Protein AF-A0A3M1QPB9-F1 (afdb_monomer_lite)

pLDDT: mean 76.59, std 17.79, range [30.06, 96.0]

Structure (mmCIF, N/CA/C/O backbone):
data_AF-A0A3M1QPB9-F1
#
_entry.id   AF-A0A3M1QPB9-F1
#
loop_
_atom_site.group_PDB
_atom_site.id
_atom_site.type_symbol
_atom_site.label_atom_id
_atom_site.label_alt_id
_atom_site.label_comp_id
_atom_site.label_asym_id
_atom_site.label_entity_id
_atom_site.label_seq_id
_atom_site.pdbx_PDB_ins_code
_atom_site.Cartn_x
_atom_site.Cartn_y
_atom_site.Cartn_z
_atom_site.occupancy
_atom_site.B_iso_or_equiv
_atom_site.auth_seq_id
_atom_site.auth_comp_id
_atom_site.auth_asym_id
_atom_site.auth_atom_id
_atom_site.pdbx_PDB_model_num
ATOM 1 N N . MET A 1 1 ? -20.428 -38.798 27.169 1.00 41.84 1 MET A N 1
ATOM 2 C CA . MET A 1 1 ? -20.471 -37.352 27.484 1.00 41.84 1 MET A CA 1
ATOM 3 C C . MET A 1 1 ? -19.248 -37.003 28.323 1.00 41.84 1 MET A C 1
ATOM 5 O O . MET A 1 1 ? -19.242 -37.285 29.514 1.00 41.84 1 MET A O 1
ATOM 9 N N . ALA A 1 2 ? -18.179 -36.496 27.702 1.00 44.50 2 ALA A N 1
ATOM 10 C CA . ALA A 1 2 ? -16.950 -36.136 28.411 1.00 44.50 2 ALA A CA 1
ATOM 11 C C . ALA A 1 2 ? -17.114 -34.755 29.069 1.00 44.50 2 ALA A C 1
ATOM 13 O O . ALA A 1 2 ? -17.413 -33.774 28.392 1.00 44.50 2 ALA A O 1
ATOM 14 N N . ARG A 1 3 ? -16.962 -34.696 30.397 1.00 48.72 3 ARG A N 1
ATOM 15 C CA . ARG A 1 3 ? -16.974 -33.453 31.178 1.00 48.72 3 ARG A CA 1
ATOM 16 C C . ARG A 1 3 ? -15.651 -32.722 30.955 1.00 48.72 3 ARG A C 1
ATOM 18 O O . ARG A 1 3 ? -14.609 -33.206 31.385 1.00 48.72 3 ARG A O 1
ATOM 25 N N . VAL A 1 4 ? -15.699 -31.567 30.297 1.00 43.88 4 VAL A N 1
ATOM 26 C CA . VAL A 1 4 ? -14.558 -30.649 30.209 1.00 43.88 4 VAL A CA 1
ATOM 27 C C . VAL A 1 4 ? -14.345 -30.042 31.596 1.00 43.88 4 VAL A C 1
ATOM 29 O O . VAL A 1 4 ? -15.214 -29.356 32.128 1.00 43.88 4 VAL A O 1
ATOM 32 N N . THR A 1 5 ? -13.212 -30.354 32.215 1.00 48.34 5 THR A N 1
ATOM 33 C CA . THR A 1 5 ? -12.814 -29.831 33.525 1.00 48.34 5 THR A CA 1
ATOM 34 C C . THR A 1 5 ? -12.493 -28.330 33.449 1.00 48.34 5 THR A C 1
ATOM 36 O O . THR A 1 5 ? -11.810 -27.910 32.510 1.00 48.34 5 THR A O 1
ATOM 39 N N . PRO A 1 6 ? -12.899 -27.519 34.446 1.00 51.56 6 PRO A N 1
ATOM 40 C CA . PRO A 1 6 ? -12.744 -26.055 34.443 1.00 51.56 6 PRO A CA 1
ATOM 41 C C . PRO A 1 6 ? -11.285 -25.560 34.364 1.00 51.56 6 PRO A C 1
ATOM 43 O O . PRO A 1 6 ? -11.039 -24.413 34.003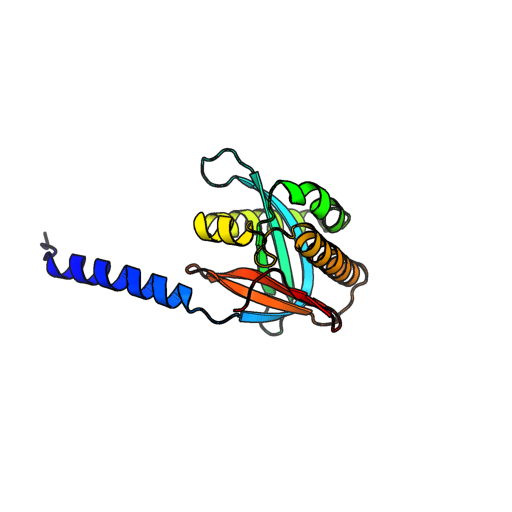 1.00 51.56 6 PRO A O 1
ATOM 46 N N . SER A 1 7 ? -10.303 -26.427 34.622 1.00 49.19 7 SER A N 1
ATOM 47 C CA . SER A 1 7 ? -8.870 -26.111 34.557 1.00 49.19 7 SER A CA 1
ATOM 48 C C . SER A 1 7 ? -8.337 -25.868 33.135 1.00 49.19 7 SER A C 1
ATOM 50 O O . SER A 1 7 ? -7.378 -25.119 32.972 1.00 49.19 7 SER A O 1
ATOM 52 N N . LEU A 1 8 ? -8.956 -26.447 32.096 1.00 43.75 8 LEU A N 1
ATOM 53 C CA . LEU A 1 8 ? -8.523 -26.270 30.697 1.00 43.75 8 LEU A CA 1
ATOM 54 C C . LEU A 1 8 ? -8.986 -24.929 30.098 1.00 43.75 8 LEU A C 1
ATOM 56 O O . LEU A 1 8 ? -8.282 -24.340 29.281 1.00 43.75 8 LEU A O 1
ATOM 60 N N . LEU A 1 9 ? -10.134 -24.416 30.552 1.00 44.88 9 LEU A N 1
ATOM 61 C CA . LEU A 1 9 ? -10.660 -23.102 30.162 1.00 44.88 9 LEU A CA 1
ATOM 62 C C . LEU A 1 9 ? -9.830 -21.949 30.747 1.00 44.88 9 LEU A C 1
ATOM 64 O O . LEU A 1 9 ? -9.601 -20.956 30.060 1.00 44.88 9 LEU A O 1
ATOM 68 N N . LEU A 1 10 ? -9.317 -22.100 31.975 1.00 41.66 10 LEU A N 1
ATOM 69 C CA . LEU A 1 10 ? -8.438 -21.097 32.586 1.00 41.66 10 LEU A CA 1
ATOM 70 C C . LEU A 1 10 ? -7.085 -20.984 31.864 1.00 41.66 10 LEU A C 1
ATOM 72 O O . LEU A 1 10 ? -6.571 -19.879 31.706 1.00 41.66 10 LEU A O 1
ATOM 76 N N . LEU A 1 11 ? -6.521 -22.101 31.390 1.00 42.59 11 LEU A N 1
ATOM 77 C CA . LEU A 1 11 ? -5.224 -22.103 30.705 1.00 42.59 11 LEU A CA 1
ATOM 78 C C . LEU A 1 11 ? -5.300 -21.417 29.328 1.00 42.59 11 LEU A C 1
ATOM 80 O O . LEU A 1 11 ? -4.416 -20.640 28.975 1.00 42.59 11 LEU A O 1
ATOM 84 N N . ALA A 1 12 ? -6.386 -21.639 28.578 1.00 47.75 12 ALA A N 1
ATOM 85 C CA . ALA A 1 12 ? -6.629 -20.963 27.301 1.00 47.75 12 ALA A CA 1
ATOM 86 C C . ALA A 1 12 ? -6.858 -19.447 27.475 1.00 47.75 12 ALA A C 1
ATOM 88 O O . ALA A 1 12 ? -6.347 -18.650 26.686 1.00 47.75 12 ALA A O 1
ATOM 89 N N . ALA A 1 13 ? -7.562 -19.041 28.539 1.00 46.38 13 ALA A N 1
ATOM 90 C CA . ALA A 1 13 ? -7.797 -17.632 28.864 1.00 46.38 13 ALA A CA 1
ATOM 91 C C . ALA A 1 13 ? -6.523 -16.892 29.316 1.00 46.38 13 ALA A C 1
ATOM 93 O O . ALA A 1 13 ? -6.407 -15.689 29.097 1.00 46.38 13 ALA A O 1
ATOM 94 N N . LEU A 1 14 ? -5.554 -17.601 29.904 1.00 41.25 14 LEU A N 1
ATOM 95 C CA . LEU A 1 14 ? -4.246 -17.054 30.285 1.00 41.25 14 LEU A CA 1
ATOM 96 C C . LEU A 1 14 ? -3.246 -17.005 29.117 1.00 41.25 14 LEU A C 1
ATOM 98 O O . LEU A 1 14 ? -2.378 -16.137 29.102 1.00 41.25 14 LEU A O 1
ATOM 102 N N . LEU A 1 15 ? -3.378 -17.881 28.115 1.00 42.00 15 LEU A N 1
ATOM 103 C CA . LEU A 1 15 ? -2.501 -17.913 26.934 1.00 42.00 15 LEU A CA 1
ATOM 104 C C . LEU A 1 15 ? -2.917 -16.931 25.825 1.00 42.00 15 LEU A C 1
ATOM 106 O O . LEU A 1 15 ? -2.057 -16.425 25.105 1.00 42.00 15 LEU A O 1
ATOM 110 N N . ALA A 1 16 ? -4.207 -16.607 25.706 1.00 44.84 16 ALA A N 1
ATOM 111 C CA . ALA A 1 16 ? -4.707 -15.607 24.759 1.00 44.84 16 ALA A CA 1
ATOM 112 C C . ALA A 1 16 ? -4.057 -14.207 24.910 1.00 44.84 16 ALA A C 1
ATOM 114 O O . ALA A 1 16 ? -3.618 -13.651 23.899 1.00 44.84 16 ALA A O 1
ATOM 115 N N . PRO A 1 17 ? -3.916 -13.632 26.123 1.00 37.09 17 PRO A N 1
ATOM 116 C CA . PRO A 1 17 ? -3.257 -12.338 26.290 1.00 37.09 17 PRO A CA 1
ATOM 117 C C . PRO A 1 17 ? -1.741 -12.399 26.056 1.00 37.09 17 PRO A C 1
ATOM 119 O O . PRO A 1 17 ? -1.162 -11.391 25.670 1.00 37.09 17 PRO A O 1
ATOM 122 N N . LEU A 1 18 ? -1.091 -13.556 26.232 1.00 35.53 18 LEU A N 1
ATOM 123 C CA . LEU A 1 18 ? 0.336 -13.741 25.929 1.00 35.53 18 LEU A CA 1
ATOM 124 C C . LEU A 1 18 ? 0.603 -13.798 24.416 1.00 35.53 18 LEU A C 1
ATOM 126 O O . LEU A 1 18 ? 1.559 -13.185 23.951 1.00 35.53 18 LEU A O 1
ATOM 130 N N . ALA A 1 19 ? -0.274 -14.439 23.637 1.00 39.69 19 ALA A N 1
ATOM 131 C CA . ALA A 1 19 ? -0.205 -14.422 22.173 1.00 39.69 19 ALA A CA 1
ATOM 132 C C . ALA A 1 19 ? -0.510 -13.028 21.588 1.00 39.69 19 ALA A C 1
ATOM 134 O O . ALA A 1 19 ? 0.145 -12.598 20.641 1.00 39.69 19 ALA A O 1
ATOM 135 N N . ALA A 1 20 ? -1.450 -12.289 22.189 1.00 37.91 20 ALA A N 1
ATOM 136 C CA . ALA A 1 20 ? -1.736 -10.904 21.807 1.00 37.91 20 ALA A CA 1
ATOM 137 C C . ALA A 1 20 ? -0.559 -9.959 22.110 1.00 37.91 20 ALA A C 1
ATOM 139 O O . ALA A 1 20 ? -0.281 -9.048 21.337 1.00 37.91 20 ALA A O 1
ATOM 140 N N . ARG A 1 21 ? 0.173 -10.203 23.206 1.00 30.06 21 ARG A N 1
ATOM 141 C CA . ARG A 1 21 ? 1.362 -9.425 23.585 1.00 30.06 21 ARG A CA 1
ATOM 142 C C . ARG A 1 21 ? 2.592 -9.791 22.747 1.00 30.06 21 ARG A C 1
ATOM 144 O O . ARG A 1 21 ? 3.349 -8.905 22.387 1.00 30.06 21 ARG A O 1
ATOM 151 N N . ALA A 1 22 ? 2.729 -11.051 22.331 1.00 34.97 22 ALA A N 1
ATOM 152 C CA . ALA A 1 22 ? 3.748 -11.473 21.366 1.00 34.97 22 ALA A CA 1
ATOM 153 C C . ALA A 1 22 ? 3.514 -10.903 19.950 1.00 34.97 22 ALA A C 1
ATOM 155 O O . ALA A 1 22 ? 4.472 -10.660 19.225 1.00 34.97 22 ALA A O 1
ATOM 156 N N . ALA A 1 23 ? 2.259 -10.634 19.566 1.00 41.09 23 ALA A N 1
ATOM 157 C CA . ALA A 1 23 ? 1.947 -9.859 18.361 1.00 41.09 23 ALA A CA 1
ATOM 158 C C . ALA A 1 23 ? 2.249 -8.354 18.529 1.00 41.09 23 ALA A C 1
ATOM 160 O O . ALA A 1 23 ? 2.540 -7.676 17.549 1.00 41.09 23 ALA A O 1
ATOM 161 N N . PHE A 1 24 ? 2.222 -7.842 19.766 1.00 35.34 24 PHE A N 1
ATOM 162 C CA . PHE A 1 24 ? 2.582 -6.458 20.095 1.00 35.34 24 PHE A CA 1
ATOM 163 C C . PHE A 1 24 ? 4.099 -6.200 19.985 1.00 35.34 24 PHE A C 1
ATOM 165 O O . PHE A 1 24 ? 4.500 -5.097 19.630 1.00 35.34 24 PHE A O 1
ATOM 172 N N . ASP A 1 25 ? 4.927 -7.229 20.206 1.00 39.50 25 ASP A N 1
ATOM 173 C CA . ASP A 1 25 ? 6.393 -7.204 20.042 1.00 39.50 25 ASP A CA 1
ATOM 174 C C . ASP A 1 25 ? 6.866 -7.618 18.629 1.00 39.50 25 ASP A C 1
ATOM 176 O O . ASP A 1 25 ? 8.057 -7.865 18.412 1.00 39.50 25 ASP A O 1
ATOM 180 N N . ALA A 1 26 ? 5.960 -7.727 17.649 1.00 50.06 26 ALA A N 1
ATOM 181 C CA . ALA A 1 26 ? 6.324 -8.119 16.290 1.00 50.06 26 ALA A CA 1
ATOM 182 C C . ALA A 1 26 ? 7.280 -7.084 15.675 1.00 50.06 26 ALA A C 1
ATOM 184 O O . ALA A 1 26 ? 6.882 -5.963 15.349 1.00 50.06 26 ALA A O 1
ATOM 185 N N . GLN A 1 27 ? 8.549 -7.476 15.521 1.00 57.09 27 GLN A N 1
ATOM 186 C CA . GLN A 1 27 ? 9.571 -6.655 14.882 1.00 57.09 27 GLN A CA 1
ATOM 187 C C . GLN A 1 27 ? 9.085 -6.172 13.507 1.00 57.09 27 GLN A C 1
ATOM 189 O O . GLN A 1 27 ? 8.407 -6.931 12.803 1.00 57.09 27 GLN A O 1
ATOM 194 N N . PRO A 1 28 ? 9.418 -4.931 13.112 1.00 70.06 28 PRO A N 1
ATOM 195 C CA . PRO A 1 28 ? 9.121 -4.450 11.774 1.00 70.06 28 PRO A CA 1
ATOM 196 C C . PRO A 1 28 ? 9.655 -5.445 10.736 1.00 70.06 28 PRO A C 1
ATOM 198 O O . PRO A 1 28 ? 10.809 -5.871 10.788 1.00 70.06 28 PRO A O 1
ATOM 201 N N . VAL A 1 29 ? 8.781 -5.846 9.820 1.00 85.00 29 VAL A N 1
ATOM 202 C CA . VAL A 1 29 ? 9.087 -6.738 8.708 1.00 85.00 29 VAL A CA 1
ATOM 203 C C . VAL A 1 29 ? 9.371 -5.871 7.495 1.00 85.00 29 VAL A C 1
ATOM 205 O O . VAL A 1 29 ? 8.519 -5.092 7.070 1.00 85.00 29 VAL A O 1
ATOM 208 N N . ASN A 1 30 ? 10.559 -6.028 6.925 1.00 90.44 30 ASN A N 1
ATOM 209 C CA . ASN A 1 30 ? 10.937 -5.340 5.701 1.00 90.44 30 ASN A CA 1
ATOM 210 C C . ASN A 1 30 ? 10.726 -6.294 4.530 1.00 90.44 30 ASN A C 1
ATOM 212 O O . ASN A 1 30 ? 11.375 -7.336 4.457 1.00 90.44 30 ASN A O 1
ATOM 216 N N . LEU A 1 31 ? 9.808 -5.941 3.637 1.00 92.25 31 LEU A N 1
ATOM 217 C CA . LEU A 1 31 ? 9.537 -6.700 2.421 1.00 92.25 31 LEU A CA 1
ATOM 218 C C . LEU A 1 31 ? 10.238 -5.997 1.261 1.00 92.25 31 LEU A C 1
ATOM 220 O O . LEU A 1 31 ? 9.914 -4.848 0.966 1.00 92.25 31 LEU A O 1
ATOM 224 N N . THR A 1 32 ? 11.192 -6.661 0.615 1.00 94.00 32 THR A N 1
ATOM 225 C CA . THR A 1 32 ? 11.951 -6.081 -0.500 1.00 94.00 32 THR A CA 1
ATOM 226 C C . THR A 1 32 ? 11.614 -6.800 -1.797 1.00 94.00 32 THR A C 1
ATOM 228 O O . THR A 1 32 ? 11.664 -8.026 -1.851 1.00 94.00 32 THR A O 1
ATOM 231 N N . GLY A 1 33 ? 11.281 -6.046 -2.843 1.00 94.62 33 GLY A N 1
ATOM 232 C CA . GLY A 1 33 ? 10.867 -6.619 -4.122 1.00 94.62 33 GLY A CA 1
ATOM 233 C C . GLY A 1 33 ? 10.550 -5.572 -5.183 1.00 94.62 33 GLY A C 1
ATOM 234 O O . GLY A 1 33 ? 10.625 -4.372 -4.927 1.00 94.62 33 GLY A O 1
ATOM 235 N N . VAL A 1 34 ? 10.203 -6.016 -6.387 1.00 95.12 34 VAL A N 1
ATOM 236 C CA . VAL A 1 34 ? 9.840 -5.139 -7.509 1.00 95.12 34 VAL A CA 1
ATOM 237 C C . VAL A 1 34 ? 8.357 -4.770 -7.400 1.00 95.12 34 VAL A C 1
ATOM 239 O O . VAL A 1 34 ? 7.530 -5.670 -7.288 1.00 95.12 34 VAL A O 1
ATOM 242 N N . PRO A 1 35 ? 7.975 -3.480 -7.417 1.00 93.19 35 PRO A N 1
ATOM 243 C CA . PRO A 1 35 ? 6.572 -3.095 -7.314 1.00 93.19 35 PRO A CA 1
ATOM 244 C C . PRO A 1 35 ? 5.791 -3.518 -8.561 1.00 93.19 35 PRO A C 1
ATOM 246 O O . PRO A 1 35 ? 6.160 -3.162 -9.677 1.00 93.19 35 PRO A O 1
ATOM 249 N N . GLU A 1 36 ? 4.681 -4.225 -8.357 1.00 92.38 36 GLU A N 1
ATOM 250 C CA . GLU A 1 36 ? 3.805 -4.700 -9.438 1.00 92.38 36 GLU A CA 1
ATOM 251 C C . GLU A 1 36 ? 2.482 -3.935 -9.485 1.00 92.38 36 GLU A C 1
ATOM 253 O O . GLU A 1 36 ? 1.939 -3.660 -10.554 1.00 92.38 36 GLU A O 1
ATOM 258 N N . LEU A 1 37 ? 1.941 -3.601 -8.312 1.00 91.62 37 LEU A N 1
ATOM 259 C CA . LEU A 1 37 ? 0.610 -3.023 -8.183 1.00 91.62 37 LEU A CA 1
ATOM 260 C C . LEU A 1 37 ? 0.570 -2.034 -7.023 1.00 91.62 37 LEU A C 1
ATOM 262 O O . LEU A 1 37 ? 0.992 -2.349 -5.912 1.00 91.62 37 LEU A O 1
ATOM 266 N N . VAL A 1 38 ? -0.011 -0.864 -7.278 1.00 91.69 38 VAL A N 1
ATOM 267 C CA . VAL A 1 38 ? -0.513 0.028 -6.235 1.00 91.69 38 VAL A CA 1
ATOM 268 C C . VAL A 1 38 ? -1.983 0.258 -6.528 1.00 91.69 38 VAL A C 1
ATOM 270 O O . VAL A 1 38 ? -2.339 0.907 -7.510 1.00 91.69 38 VAL A O 1
ATOM 273 N N . TYR A 1 39 ? -2.832 -0.283 -5.672 1.00 90.50 39 TYR A N 1
ATOM 274 C CA . TYR A 1 39 ? -4.277 -0.208 -5.801 1.00 90.50 39 TYR A CA 1
ATOM 275 C C . TYR A 1 39 ? -4.864 0.429 -4.549 1.00 90.50 39 TYR A C 1
ATOM 277 O O . TYR A 1 39 ? -4.291 0.326 -3.467 1.00 90.50 39 TYR A O 1
ATOM 285 N N . GLY A 1 40 ? -6.012 1.083 -4.672 1.00 88.19 40 GLY A N 1
ATOM 286 C CA . GLY A 1 40 ? -6.746 1.489 -3.489 1.00 88.19 40 GLY A CA 1
ATOM 287 C C . GLY A 1 40 ? -8.236 1.530 -3.725 1.00 88.19 40 GLY A C 1
ATOM 288 O O . GLY A 1 40 ? -8.696 1.890 -4.808 1.00 88.19 40 GLY A O 1
ATOM 289 N N . ASN A 1 41 ? -8.967 1.146 -2.688 1.00 83.88 41 ASN A N 1
ATOM 290 C CA . ASN A 1 41 ? -10.412 1.025 -2.718 1.00 83.88 41 ASN A CA 1
ATOM 291 C C . ASN A 1 41 ? -11.026 1.523 -1.411 1.00 83.88 41 ASN A C 1
ATOM 293 O O . ASN A 1 41 ? -10.364 1.587 -0.373 1.00 83.88 41 ASN A O 1
ATOM 297 N N . ARG A 1 42 ? -12.303 1.887 -1.470 1.00 82.69 42 ARG A N 1
ATOM 298 C CA . ARG A 1 42 ? -13.116 2.181 -0.293 1.00 82.69 42 ARG A CA 1
ATOM 299 C C . ARG A 1 42 ? -13.797 0.899 0.150 1.00 82.69 42 ARG A C 1
ATOM 301 O O . ARG A 1 42 ? -14.475 0.265 -0.646 1.00 82.69 42 ARG A O 1
ATOM 308 N N . ILE A 1 43 ? -13.604 0.527 1.408 1.00 77.00 43 ILE A N 1
ATOM 309 C CA . ILE A 1 43 ? -14.074 -0.746 1.949 1.00 77.00 43 ILE A CA 1
ATOM 310 C C . ILE A 1 43 ? -14.907 -0.479 3.190 1.00 77.00 43 ILE A C 1
ATOM 312 O O . ILE A 1 43 ? -14.538 0.338 4.034 1.00 77.00 43 ILE A O 1
ATOM 316 N N . ASP A 1 44 ? -16.026 -1.188 3.292 1.00 74.50 44 ASP A N 1
ATOM 317 C CA . ASP A 1 44 ? -16.888 -1.153 4.464 1.00 74.50 44 ASP A CA 1
ATOM 318 C C . ASP A 1 44 ? -16.241 -1.869 5.645 1.00 74.50 44 ASP A C 1
ATOM 320 O O . ASP A 1 44 ? -15.966 -3.074 5.602 1.00 74.50 44 ASP A O 1
ATOM 324 N N . LEU A 1 45 ? -16.049 -1.132 6.738 1.00 68.19 45 LEU A N 1
ATOM 325 C CA . LEU A 1 45 ? -15.743 -1.737 8.023 1.00 68.19 45 LEU A CA 1
ATOM 326 C C . LEU A 1 45 ? -17.035 -2.249 8.658 1.00 68.19 45 LEU A C 1
ATOM 328 O O . LEU A 1 45 ? -18.052 -1.557 8.712 1.00 68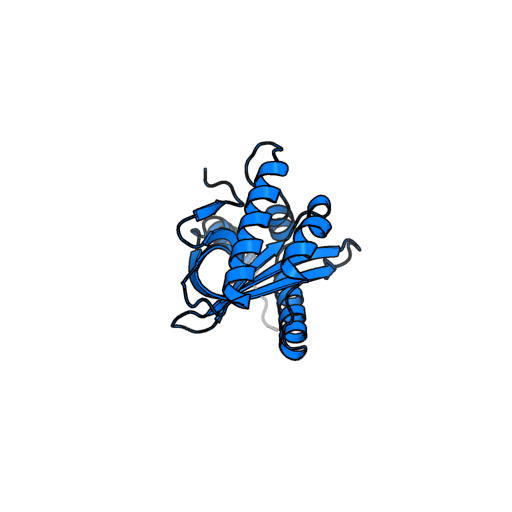.19 45 LEU A O 1
ATOM 332 N N . ARG A 1 46 ? -16.980 -3.505 9.114 1.00 62.72 46 ARG A N 1
ATOM 333 C CA . ARG A 1 46 ? -18.096 -4.296 9.653 1.00 62.72 46 ARG A CA 1
ATOM 334 C C . ARG A 1 46 ? -19.079 -3.458 10.486 1.00 62.72 46 ARG A C 1
ATOM 336 O O . ARG A 1 46 ? -18.855 -3.240 11.669 1.00 62.72 46 ARG A O 1
ATOM 343 N N . GLY A 1 47 ? -20.207 -3.087 9.881 1.00 54.66 47 GLY A N 1
ATOM 344 C CA . GLY A 1 47 ? -21.380 -2.561 10.583 1.00 54.66 47 GLY A CA 1
ATOM 345 C C . GLY A 1 47 ? -21.340 -1.088 11.002 1.00 54.66 47 GLY A C 1
ATOM 346 O O . GLY A 1 47 ? -22.325 -0.639 11.578 1.00 54.66 47 GLY A O 1
ATOM 347 N N . GLU A 1 48 ? -20.280 -0.328 10.705 1.00 54.91 48 GLU A N 1
ATOM 348 C CA . GLU A 1 48 ? -20.203 1.092 11.104 1.00 54.91 48 GLU A CA 1
ATOM 349 C C . GLU A 1 48 ? -20.675 2.072 10.016 1.00 54.91 48 GLU A C 1
ATOM 351 O O . GLU A 1 48 ? -20.833 3.259 10.284 1.00 54.91 48 GLU A O 1
ATOM 356 N N . GLY A 1 49 ? -20.946 1.605 8.790 1.00 57.91 49 GLY A N 1
ATOM 357 C CA . GLY A 1 49 ? -21.398 2.463 7.682 1.00 57.91 49 GLY A CA 1
ATOM 358 C C . GLY A 1 49 ? -20.366 3.507 7.225 1.00 57.91 49 GLY A C 1
ATOM 359 O O . GLY A 1 49 ? -20.632 4.274 6.301 1.00 57.91 49 GLY A O 1
ATOM 360 N N . GLU A 1 50 ? -19.186 3.541 7.850 1.00 62.50 50 GLU A N 1
ATOM 361 C CA . GLU A 1 50 ? -18.053 4.346 7.423 1.00 62.50 50 GLU A CA 1
ATOM 362 C C . GLU A 1 50 ? -17.152 3.529 6.491 1.00 62.50 50 GLU A C 1
ATOM 364 O O . GLU A 1 50 ? -16.652 2.458 6.836 1.00 62.50 50 GLU A O 1
ATOM 369 N N . HIS A 1 51 ? -16.950 4.057 5.282 1.00 70.25 51 HIS A N 1
ATOM 370 C CA . HIS A 1 51 ? -16.006 3.509 4.318 1.00 70.25 51 HIS A CA 1
ATOM 371 C C . HIS A 1 51 ? -14.577 3.941 4.675 1.00 70.25 51 HIS A C 1
ATOM 373 O O . HIS A 1 51 ? -14.276 5.142 4.657 1.00 70.25 51 HIS A O 1
ATOM 379 N N . THR A 1 52 ? -13.678 2.983 4.887 1.00 76.56 52 THR A N 1
ATOM 380 C CA . THR A 1 52 ? -12.239 3.243 5.028 1.00 76.56 52 THR A CA 1
ATOM 381 C C . THR A 1 52 ? -11.556 3.096 3.677 1.00 76.56 52 THR A C 1
ATOM 383 O O . THR A 1 52 ? -11.799 2.148 2.930 1.00 76.56 52 THR A O 1
ATOM 386 N N . CYS A 1 53 ? -10.701 4.059 3.330 1.00 85.69 53 CYS A N 1
ATOM 387 C CA . CYS A 1 53 ? -9.882 3.971 2.127 1.00 85.69 53 CYS A CA 1
ATOM 388 C C . CYS A 1 53 ? -8.650 3.123 2.427 1.00 85.69 53 CYS A C 1
ATOM 390 O O . CYS A 1 53 ? -7.924 3.412 3.375 1.00 85.69 53 CYS A O 1
ATOM 392 N N . VAL A 1 54 ? -8.411 2.098 1.622 1.00 88.88 54 VAL A N 1
ATOM 393 C CA . VAL A 1 54 ? -7.350 1.122 1.851 1.00 88.88 54 VAL A CA 1
ATOM 394 C C . VAL A 1 54 ? -6.488 1.051 0.616 1.00 88.88 54 VAL A C 1
ATOM 396 O O . VAL A 1 54 ? -7.000 0.887 -0.488 1.00 88.88 54 VAL A O 1
ATOM 399 N N . ILE A 1 55 ? -5.185 1.175 0.811 1.00 91.75 55 ILE A N 1
ATOM 400 C CA . ILE A 1 55 ? -4.179 1.014 -0.227 1.00 91.75 55 ILE A CA 1
ATOM 401 C C . ILE A 1 55 ? -3.563 -0.366 -0.077 1.00 91.75 55 ILE A C 1
ATOM 403 O O . ILE A 1 55 ? -3.151 -0.741 1.017 1.00 91.75 55 ILE A O 1
ATOM 407 N N . LEU A 1 56 ? -3.468 -1.079 -1.189 1.00 93.44 56 LEU A N 1
ATOM 408 C CA . LEU A 1 56 ? -2.680 -2.287 -1.363 1.00 93.44 56 LEU A CA 1
ATOM 409 C C . LEU A 1 56 ? -1.458 -1.949 -2.213 1.00 93.44 56 LEU A C 1
ATOM 411 O O . LEU A 1 56 ? -1.583 -1.396 -3.308 1.00 93.44 56 LEU A O 1
ATOM 415 N N . ILE A 1 57 ? -0.283 -2.321 -1.721 1.00 94.50 57 ILE A N 1
ATOM 416 C CA . ILE A 1 57 ? 0.960 -2.330 -2.486 1.00 94.50 57 ILE A CA 1
ATOM 417 C C . ILE A 1 57 ? 1.400 -3.784 -2.605 1.00 94.50 57 ILE A C 1
ATOM 419 O O . ILE A 1 57 ? 1.647 -4.426 -1.585 1.00 94.50 57 ILE A O 1
ATOM 423 N N . ALA A 1 58 ? 1.497 -4.292 -3.832 1.00 94.62 58 ALA A N 1
ATOM 424 C CA . ALA A 1 58 ? 2.018 -5.626 -4.101 1.00 94.62 58 ALA A CA 1
ATOM 425 C C . ALA A 1 58 ? 3.397 -5.545 -4.759 1.00 94.62 58 ALA A C 1
ATOM 427 O O . ALA A 1 58 ? 3.614 -4.738 -5.673 1.00 94.62 58 ALA A O 1
ATOM 428 N N . ILE A 1 59 ? 4.303 -6.399 -4.298 1.00 96.00 59 ILE A N 1
ATOM 429 C CA . ILE A 1 59 ? 5.664 -6.529 -4.806 1.00 96.00 59 ILE A CA 1
ATOM 430 C C . ILE A 1 59 ? 5.936 -7.980 -5.219 1.00 96.00 59 ILE A C 1
ATOM 432 O O . ILE A 1 59 ? 5.507 -8.921 -4.548 1.00 96.00 59 ILE A O 1
ATOM 436 N N . ALA A 1 60 ? 6.688 -8.154 -6.299 1.00 94.62 60 ALA A N 1
ATOM 437 C CA . ALA A 1 60 ? 7.313 -9.418 -6.650 1.00 94.62 60 ALA A CA 1
ATOM 438 C C . ALA A 1 60 ? 8.617 -9.583 -5.870 1.00 94.62 60 ALA A C 1
ATOM 440 O O . ALA A 1 60 ? 9.483 -8.707 -5.888 1.00 94.62 60 ALA A O 1
ATOM 441 N N . THR A 1 61 ? 8.764 -10.722 -5.212 1.00 93.06 61 THR A N 1
ATOM 442 C CA . THR A 1 61 ? 9.971 -11.146 -4.500 1.00 93.06 61 THR A CA 1
ATOM 443 C C . THR A 1 61 ? 10.480 -12.456 -5.099 1.00 93.06 61 THR A C 1
ATOM 445 O O . THR A 1 61 ? 9.760 -13.131 -5.839 1.00 93.06 61 THR A O 1
ATOM 448 N N . ASP A 1 62 ? 11.684 -12.876 -4.714 1.00 88.56 62 ASP A N 1
ATOM 449 C CA . ASP A 1 62 ? 12.253 -14.169 -5.127 1.00 88.56 62 ASP A CA 1
ATOM 450 C C . ASP A 1 62 ? 11.410 -15.377 -4.669 1.00 88.56 62 ASP A C 1
ATOM 452 O O . ASP A 1 62 ? 11.533 -16.478 -5.205 1.00 88.56 62 ASP A O 1
ATOM 456 N N . HIS A 1 63 ? 10.542 -15.182 -3.673 1.00 86.75 63 HIS A N 1
ATOM 457 C CA . HIS A 1 63 ? 9.693 -16.219 -3.084 1.00 86.75 63 HIS A CA 1
ATOM 458 C C . HIS A 1 63 ? 8.227 -16.125 -3.523 1.00 86.75 63 HIS A C 1
ATOM 460 O O . HIS A 1 63 ? 7.386 -16.878 -3.030 1.00 86.75 63 HIS A O 1
ATOM 466 N N . GLY A 1 64 ? 7.917 -15.226 -4.458 1.00 90.94 64 GLY A N 1
ATOM 467 C CA . GLY A 1 64 ? 6.565 -14.970 -4.940 1.00 90.94 64 GLY A CA 1
ATOM 468 C C . GLY A 1 64 ? 6.091 -13.562 -4.605 1.00 90.94 64 GLY A C 1
ATOM 469 O O . GLY A 1 64 ? 6.884 -12.633 -4.461 1.00 90.94 64 GLY A O 1
ATOM 470 N N . ARG A 1 65 ? 4.774 -13.391 -4.517 1.00 92.00 65 ARG A N 1
ATOM 471 C CA . ARG A 1 65 ? 4.141 -12.083 -4.350 1.00 92.00 65 ARG A CA 1
ATOM 472 C C . ARG A 1 65 ? 3.915 -11.767 -2.878 1.00 92.00 65 ARG A C 1
ATOM 474 O O . ARG A 1 65 ? 3.286 -12.550 -2.171 1.00 92.00 65 ARG A O 1
ATOM 481 N N . GLU A 1 66 ? 4.378 -10.601 -2.452 1.00 94.50 66 GLU A N 1
ATOM 482 C CA . GLU A 1 66 ? 4.156 -10.063 -1.111 1.00 94.50 66 GLU A CA 1
ATOM 483 C C . GLU A 1 66 ? 3.313 -8.792 -1.185 1.00 94.50 66 GLU A C 1
ATOM 485 O O . GLU A 1 66 ? 3.343 -8.047 -2.167 1.00 94.50 66 GLU A O 1
ATOM 490 N N . GLU A 1 67 ? 2.540 -8.542 -0.134 1.00 95.12 67 GLU A N 1
ATOM 491 C CA . GLU A 1 67 ? 1.552 -7.466 -0.102 1.00 95.12 67 GLU A CA 1
ATOM 492 C C . GLU A 1 67 ? 1.627 -6.703 1.209 1.00 95.12 67 GLU A C 1
ATOM 494 O O . GLU A 1 67 ? 1.772 -7.309 2.272 1.00 95.12 67 GLU A O 1
ATOM 499 N N . ALA A 1 68 ? 1.466 -5.385 1.133 1.00 94.38 68 ALA A N 1
ATOM 500 C CA . ALA A 1 68 ? 1.320 -4.509 2.282 1.00 94.38 68 ALA A CA 1
ATOM 501 C C . ALA A 1 68 ? 0.086 -3.618 2.132 1.00 94.38 68 ALA A C 1
ATOM 503 O O . ALA A 1 68 ? -0.243 -3.159 1.035 1.00 94.38 68 ALA A O 1
ATOM 504 N N . TYR A 1 69 ? -0.573 -3.355 3.256 1.00 92.81 69 TYR A N 1
ATOM 505 C CA . TYR A 1 69 ? -1.856 -2.667 3.314 1.00 92.81 69 TYR A CA 1
ATOM 506 C C . TYR A 1 69 ? -1.763 -1.404 4.165 1.00 92.81 69 TYR A C 1
ATOM 508 O O . TYR A 1 69 ? -1.146 -1.428 5.225 1.00 92.81 69 TYR A O 1
ATOM 516 N N . LEU A 1 70 ? -2.410 -0.317 3.749 1.00 90.62 70 LEU A N 1
ATOM 517 C CA . LEU A 1 70 ? -2.519 0.926 4.519 1.00 90.62 70 LEU A CA 1
ATOM 518 C C . LEU A 1 70 ? -3.967 1.406 4.545 1.00 90.62 70 LEU A C 1
ATOM 520 O O . LEU A 1 70 ? -4.541 1.643 3.488 1.00 90.62 70 LEU A O 1
ATOM 524 N N . ALA A 1 71 ? -4.531 1.614 5.732 1.00 88.44 71 ALA A N 1
ATOM 525 C CA . ALA A 1 71 ? -5.780 2.343 5.888 1.00 88.44 71 ALA A CA 1
ATOM 526 C C . ALA A 1 71 ? -5.459 3.838 5.943 1.00 88.44 71 ALA A C 1
ATOM 528 O O . ALA A 1 71 ? -4.537 4.262 6.636 1.00 88.44 71 ALA A O 1
ATOM 529 N N . VAL A 1 72 ? -6.181 4.633 5.167 1.00 85.12 72 VAL A N 1
ATOM 530 C CA . VAL A 1 72 ? -5.935 6.064 5.011 1.00 85.12 72 VAL A CA 1
ATOM 531 C C . VAL A 1 72 ? -7.046 6.826 5.721 1.00 85.12 72 VAL A C 1
ATOM 533 O O . VAL A 1 72 ? -8.220 6.563 5.440 1.00 85.12 72 VAL A O 1
ATOM 53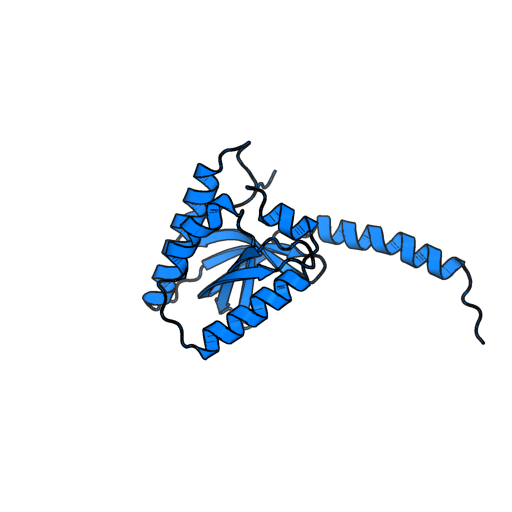6 N N . PRO A 1 73 ? -6.717 7.826 6.559 1.00 78.06 73 PRO A N 1
ATOM 537 C CA . PRO A 1 73 ? -7.736 8.638 7.203 1.00 78.06 73 PRO A CA 1
ATOM 538 C C . PRO A 1 73 ? -8.661 9.298 6.172 1.00 78.06 73 PRO A C 1
ATOM 540 O O . PRO A 1 73 ? -8.234 9.785 5.119 1.00 78.06 73 PRO A O 1
ATOM 543 N N . LYS A 1 74 ? -9.957 9.351 6.488 1.00 79.00 74 LYS A N 1
ATOM 544 C CA . LYS A 1 74 ? -11.029 9.830 5.595 1.00 79.00 74 LYS A CA 1
ATOM 545 C C . LYS A 1 74 ? -10.746 11.201 4.972 1.00 79.00 74 LYS A C 1
ATOM 547 O O . LYS A 1 74 ? -11.053 11.420 3.801 1.00 79.00 74 LYS A O 1
ATOM 552 N N . GLN A 1 75 ? -10.120 12.111 5.722 1.00 77.06 75 GLN A N 1
ATOM 553 C CA . GLN A 1 75 ? -9.778 13.460 5.250 1.00 77.06 75 GLN A CA 1
ATOM 554 C C . GLN A 1 75 ? -8.709 13.446 4.141 1.00 77.06 75 GLN A C 1
ATOM 556 O O . GLN A 1 75 ? -8.667 14.354 3.316 1.00 77.06 75 GLN A O 1
ATOM 561 N N . ALA A 1 76 ? -7.867 12.412 4.108 1.00 78.56 76 ALA A N 1
ATOM 562 C CA . ALA A 1 76 ? -6.776 12.230 3.155 1.00 78.56 76 ALA A CA 1
ATOM 563 C C . ALA A 1 76 ? -7.183 11.417 1.912 1.00 78.56 76 ALA A C 1
ATOM 565 O O . ALA A 1 76 ? -6.572 11.559 0.851 1.00 78.56 76 ALA A O 1
ATOM 566 N N . ALA A 1 77 ? -8.224 10.584 2.016 1.00 81.50 77 ALA A N 1
ATOM 567 C CA . ALA A 1 77 ? -8.592 9.597 0.999 1.00 81.50 77 ALA A CA 1
ATOM 568 C C . ALA A 1 77 ? -8.752 10.187 -0.415 1.00 81.50 77 ALA A C 1
ATOM 570 O O . ALA A 1 77 ? -8.200 9.653 -1.375 1.00 81.50 77 ALA A O 1
ATOM 571 N N . SER A 1 78 ? -9.463 11.311 -0.555 1.00 80.56 78 SER A N 1
ATOM 572 C CA . SER A 1 78 ? -9.695 11.953 -1.859 1.00 80.56 78 SER A CA 1
ATOM 573 C C . SER A 1 78 ? -8.428 12.543 -2.482 1.00 80.56 78 SER A C 1
ATOM 575 O O . SER A 1 78 ? -8.317 12.594 -3.707 1.00 80.56 78 SER A O 1
ATOM 577 N N . GLU A 1 79 ? -7.477 13.006 -1.667 1.00 82.06 79 GLU A N 1
ATOM 578 C CA . GLU A 1 79 ? -6.195 13.498 -2.175 1.00 82.06 79 GLU A CA 1
ATOM 579 C C . GLU A 1 79 ? -5.337 12.330 -2.661 1.00 82.06 79 GLU A C 1
ATOM 581 O O . GLU A 1 79 ? -4.807 12.383 -3.771 1.00 82.06 79 GLU A O 1
ATOM 586 N N . ILE 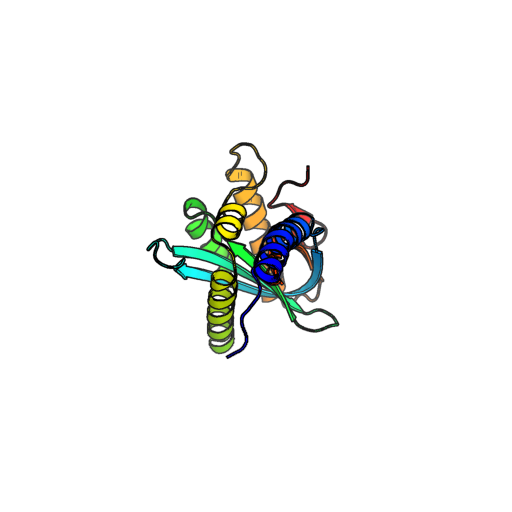A 1 80 ? -5.265 11.255 -1.874 1.00 82.62 80 ILE A N 1
ATOM 587 C CA . ILE A 1 80 ? -4.462 10.073 -2.195 1.00 82.62 80 ILE A CA 1
ATOM 588 C C . ILE A 1 80 ? -5.007 9.314 -3.413 1.00 82.62 80 ILE A C 1
ATOM 590 O O . ILE A 1 80 ? -4.226 8.934 -4.288 1.00 82.62 80 ILE A O 1
ATOM 594 N N . ALA A 1 81 ? -6.331 9.187 -3.543 1.00 79.88 81 ALA A N 1
ATOM 595 C CA . ALA A 1 81 ? -6.982 8.521 -4.675 1.00 79.88 81 ALA A CA 1
ATOM 596 C C . ALA A 1 81 ? -6.509 9.053 -6.043 1.00 79.88 81 ALA A C 1
ATOM 598 O O . ALA A 1 81 ? -6.315 8.291 -6.988 1.00 79.88 81 ALA A O 1
ATOM 599 N N . ARG A 1 82 ? -6.223 10.359 -6.153 1.00 79.38 82 ARG A N 1
ATOM 600 C CA . ARG A 1 82 ? -5.771 10.992 -7.410 1.00 79.38 82 ARG A CA 1
ATOM 601 C C . ARG A 1 82 ? -4.432 10.466 -7.933 1.00 79.38 82 ARG A C 1
ATOM 603 O O . ARG A 1 82 ? -4.140 10.668 -9.114 1.00 79.38 82 ARG A O 1
ATOM 610 N N . PHE A 1 83 ? -3.617 9.850 -7.077 1.00 78.44 83 PHE A N 1
ATOM 611 C CA . PHE A 1 83 ? -2.306 9.308 -7.443 1.00 78.44 83 PHE A CA 1
ATOM 612 C C . PHE A 1 83 ? -2.382 7.850 -7.888 1.00 78.44 83 PHE A C 1
ATOM 614 O O . PHE A 1 83 ? -1.616 7.450 -8.758 1.00 78.44 83 PHE A O 1
ATOM 621 N N . ILE A 1 84 ? -3.323 7.090 -7.332 1.00 78.19 84 ILE A N 1
ATOM 622 C CA . ILE A 1 84 ? -3.468 5.650 -7.572 1.00 78.19 84 ILE A CA 1
ATOM 623 C C . ILE A 1 84 ? -4.469 5.339 -8.697 1.00 78.19 84 ILE A C 1
ATOM 625 O O . ILE A 1 84 ? -4.200 4.489 -9.536 1.00 78.19 84 ILE A O 1
ATOM 629 N N . CYS A 1 85 ? -5.568 6.094 -8.817 1.00 68.12 85 CYS A N 1
ATOM 630 C CA . CYS A 1 85 ? -6.643 5.807 -9.780 1.00 68.12 85 CYS A CA 1
ATOM 631 C C . CYS A 1 85 ? -6.313 6.155 -11.244 1.00 68.12 85 CYS A C 1
ATOM 633 O O . CYS A 1 85 ? -7.137 5.930 -12.122 1.00 68.12 85 CYS A O 1
ATOM 635 N N . LYS A 1 86 ? -5.148 6.750 -11.532 1.00 64.19 86 LYS A N 1
ATOM 636 C CA . LYS A 1 86 ? -4.740 7.086 -12.912 1.00 64.19 86 LYS A CA 1
ATOM 637 C C . LYS A 1 86 ? -4.077 5.924 -13.651 1.00 64.19 86 LYS A C 1
ATOM 639 O O . LYS A 1 86 ? -3.722 6.085 -14.814 1.00 64.19 86 LYS A O 1
ATOM 644 N N . GLN A 1 87 ? -3.851 4.803 -12.975 1.00 67.50 87 GLN A N 1
ATOM 645 C CA . GLN A 1 87 ? -3.283 3.615 -13.595 1.00 67.50 87 GLN A CA 1
ATOM 646 C C . GLN A 1 87 ? -4.356 2.844 -14.353 1.00 67.50 87 GLN A C 1
ATOM 648 O O . GLN A 1 87 ? -5.454 2.629 -13.848 1.00 67.50 87 GLN A O 1
ATOM 653 N N . SER A 1 88 ? -4.012 2.412 -15.561 1.00 67.81 88 SER A N 1
ATOM 654 C CA . SER A 1 88 ? -4.816 1.467 -16.325 1.00 67.81 88 SER A CA 1
ATOM 655 C C . SER A 1 88 ? -4.247 0.077 -16.082 1.00 67.81 88 SER A C 1
ATOM 657 O O . SER A 1 88 ? -3.254 -0.304 -16.695 1.00 67.81 88 SER A O 1
ATOM 659 N N . TYR A 1 89 ? -4.848 -0.640 -15.138 1.00 78.81 89 TYR A N 1
ATOM 660 C CA . TYR A 1 89 ? -4.601 -2.065 -14.938 1.00 78.81 89 TYR A CA 1
ATOM 661 C C . TYR A 1 89 ? -5.654 -2.875 -15.712 1.00 78.81 89 TYR A C 1
ATOM 663 O O . TYR A 1 89 ? -6.757 -2.361 -15.928 1.00 78.81 89 TYR A O 1
ATOM 671 N N . PRO A 1 90 ? -5.348 -4.115 -16.135 1.00 83.06 90 PRO A N 1
ATOM 672 C CA . PRO A 1 90 ? -6.361 -5.041 -16.630 1.00 83.06 90 PRO A CA 1
ATOM 673 C C . PRO A 1 90 ? -7.493 -5.213 -15.609 1.00 83.06 90 PRO A C 1
ATOM 675 O O . PRO A 1 90 ? -7.234 -5.270 -14.407 1.00 83.06 90 PRO A O 1
ATOM 678 N N . GLU A 1 91 ? -8.734 -5.312 -16.084 1.00 83.81 91 GLU A N 1
ATOM 679 C CA . GLU A 1 91 ? -9.934 -5.401 -15.238 1.00 83.81 91 GLU A CA 1
ATOM 680 C C . GLU A 1 91 ? -9.860 -6.571 -14.246 1.00 83.81 91 GLU A C 1
ATOM 682 O O . GLU A 1 91 ? -10.052 -6.374 -13.050 1.00 83.81 91 GLU A O 1
ATOM 687 N N . GLU A 1 92 ? -9.417 -7.744 -14.705 1.00 85.88 92 GLU A N 1
ATOM 688 C CA . GLU A 1 92 ? -9.210 -8.933 -13.863 1.00 85.88 92 GLU A CA 1
ATOM 689 C C . GLU A 1 92 ? -8.254 -8.667 -12.685 1.00 85.88 92 GLU A C 1
ATOM 691 O O . GLU A 1 92 ? -8.485 -9.112 -11.560 1.00 85.88 92 GLU A O 1
ATOM 696 N N . GLN A 1 93 ? -7.189 -7.887 -12.911 1.00 85.38 93 GLN A N 1
ATOM 697 C CA . GLN A 1 93 ? -6.225 -7.540 -11.864 1.00 85.38 93 GLN A CA 1
ATOM 698 C C . GLN A 1 93 ? -6.837 -6.586 -10.829 1.00 85.38 93 GLN A C 1
ATOM 700 O O . GLN A 1 93 ? -6.478 -6.641 -9.649 1.00 85.38 93 GLN A O 1
ATOM 705 N N . LEU A 1 94 ? -7.745 -5.705 -11.262 1.00 84.88 94 LEU A N 1
ATOM 706 C CA . LEU A 1 94 ? -8.465 -4.781 -10.386 1.00 84.88 94 LEU A CA 1
ATOM 707 C C . LEU A 1 94 ? -9.483 -5.521 -9.516 1.00 84.88 94 LEU A C 1
ATOM 709 O O . LEU A 1 94 ? -9.516 -5.276 -8.311 1.00 84.88 94 LEU A O 1
ATOM 713 N N . GLU A 1 95 ? -10.246 -6.450 -10.093 1.00 86.56 95 GLU A N 1
ATOM 714 C CA . GLU A 1 95 ? -11.197 -7.288 -9.353 1.00 86.56 95 GLU A CA 1
ATOM 715 C C . GLU A 1 95 ? -10.484 -8.142 -8.294 1.00 86.56 95 GLU A C 1
ATOM 717 O O . GLU A 1 95 ? -10.886 -8.176 -7.127 1.00 86.56 95 GLU A O 1
ATOM 722 N N . GLU A 1 96 ? -9.365 -8.781 -8.652 1.00 88.12 96 GLU A N 1
ATOM 723 C CA . GLU A 1 96 ? -8.568 -9.557 -7.695 1.00 88.12 96 GLU A CA 1
ATOM 724 C C . GLU A 1 96 ? -8.009 -8.664 -6.572 1.00 88.12 96 GLU A C 1
ATOM 726 O O . GLU A 1 96 ? -7.994 -9.041 -5.396 1.00 88.12 96 GLU A O 1
ATOM 731 N N . ALA A 1 97 ? -7.537 -7.461 -6.907 1.00 87.44 97 ALA A N 1
ATOM 732 C CA . ALA A 1 97 ? -7.047 -6.501 -5.922 1.00 87.44 97 ALA A CA 1
ATOM 733 C C . ALA A 1 97 ? -8.154 -6.038 -4.966 1.00 87.44 97 ALA A C 1
ATOM 735 O O . ALA A 1 97 ? -7.926 -5.978 -3.756 1.00 87.44 97 ALA A O 1
ATOM 736 N N . GLU A 1 98 ? -9.351 -5.772 -5.481 1.00 87.69 98 GLU A N 1
ATOM 737 C CA . GLU A 1 98 ? -10.523 -5.411 -4.687 1.00 87.69 98 GLU A CA 1
ATOM 738 C C . GLU A 1 98 ? -10.876 -6.497 -3.667 1.00 87.69 98 GLU A C 1
ATOM 740 O O . GLU A 1 98 ? -10.981 -6.210 -2.467 1.00 87.69 98 GLU A O 1
ATOM 745 N N . VAL A 1 99 ? -10.970 -7.752 -4.114 1.00 87.25 99 VAL A N 1
ATOM 746 C CA . VAL A 1 99 ? -11.257 -8.896 -3.237 1.00 87.25 99 VAL A CA 1
ATOM 747 C C . VAL A 1 99 ? -10.184 -9.040 -2.158 1.00 87.25 99 VAL A C 1
ATOM 749 O O . VAL A 1 99 ? -10.508 -9.231 -0.982 1.00 87.25 99 VAL A O 1
ATOM 752 N N . ARG A 1 100 ? -8.901 -8.911 -2.512 1.00 88.75 100 ARG A N 1
ATOM 753 C CA . ARG A 1 100 ? -7.797 -9.030 -1.546 1.00 88.75 100 ARG A CA 1
ATOM 754 C C . ARG A 1 100 ? -7.809 -7.922 -0.505 1.00 88.75 100 ARG A C 1
ATOM 756 O O . ARG A 1 100 ? -7.680 -8.223 0.682 1.00 88.75 100 ARG A O 1
ATOM 763 N N . CYS A 1 101 ? -8.056 -6.674 -0.904 1.00 85.81 101 CYS A N 1
ATOM 764 C CA . CYS A 1 101 ? -8.225 -5.581 0.050 1.00 85.81 101 CYS A CA 1
ATOM 765 C C . CYS A 1 101 ? -9.397 -5.849 1.007 1.00 85.81 101 CYS A C 1
ATOM 767 O O . CYS A 1 101 ? -9.240 -5.688 2.220 1.00 85.81 101 CYS A O 1
ATOM 769 N N . ALA A 1 102 ? -10.545 -6.309 0.497 1.00 83.75 102 ALA A N 1
ATOM 770 C CA . ALA A 1 102 ? -11.706 -6.625 1.331 1.00 83.75 102 ALA A CA 1
ATOM 771 C C . ALA A 1 102 ? -11.393 -7.738 2.345 1.00 83.75 102 ALA A C 1
ATOM 773 O O . ALA A 1 102 ? -11.710 -7.614 3.532 1.00 83.75 102 ALA A O 1
ATOM 774 N N . LEU A 1 103 ? -10.713 -8.801 1.911 1.00 86.19 103 LEU A N 1
ATOM 775 C CA . LEU A 1 103 ? -10.307 -9.906 2.780 1.00 86.19 103 LEU A CA 1
ATOM 776 C C . LEU A 1 103 ? -9.279 -9.480 3.833 1.00 86.19 103 LEU A C 1
ATOM 778 O O . LEU A 1 103 ? -9.400 -9.878 4.994 1.00 86.19 103 LEU A O 1
ATOM 782 N N . ALA A 1 104 ? -8.278 -8.682 3.457 1.00 85.62 104 ALA A N 1
ATOM 783 C CA . ALA A 1 104 ? -7.264 -8.185 4.383 1.00 85.62 104 ALA A CA 1
ATOM 784 C C . ALA A 1 104 ? -7.895 -7.328 5.486 1.00 85.62 104 ALA A C 1
ATOM 786 O O . ALA A 1 104 ? -7.633 -7.545 6.668 1.00 85.62 104 ALA A O 1
ATOM 787 N N . ILE A 1 105 ? -8.810 -6.433 5.118 1.00 82.50 105 ILE A N 1
ATOM 788 C CA . ILE A 1 105 ? -9.508 -5.560 6.066 1.00 82.50 105 ILE A CA 1
ATOM 789 C C . ILE A 1 105 ? -10.415 -6.342 7.004 1.00 82.50 105 ILE A C 1
ATOM 791 O O . ILE A 1 105 ? -10.405 -6.105 8.207 1.00 82.50 105 ILE A O 1
ATOM 795 N N . GLN A 1 106 ? -11.138 -7.343 6.500 1.00 82.94 106 GLN A N 1
ATOM 796 C CA . GLN A 1 106 ? -11.935 -8.220 7.360 1.00 82.94 106 GLN A CA 1
ATOM 797 C C . GLN A 1 106 ? -11.086 -9.041 8.341 1.00 82.94 106 GLN A C 1
ATOM 799 O O . GLN A 1 106 ? -11.615 -9.522 9.352 1.00 82.94 106 GLN A O 1
ATOM 804 N N . ARG A 1 107 ? -9.800 -9.252 8.039 1.00 86.38 107 ARG A N 1
ATOM 805 C CA . ARG A 1 107 ? -8.859 -9.926 8.935 1.00 86.38 107 ARG A CA 1
ATOM 806 C C . ARG A 1 107 ? -8.304 -8.979 9.989 1.00 86.38 107 ARG A C 1
ATOM 808 O O . ARG A 1 107 ? -8.021 -9.477 11.071 1.00 86.38 107 ARG A O 1
ATOM 815 N N . LEU A 1 108 ? -8.191 -7.682 9.737 1.00 84.38 108 LEU A N 1
ATOM 816 C CA . LEU A 1 108 ? -7.698 -6.725 10.728 1.00 84.38 108 LEU A CA 1
ATOM 817 C C . LEU A 1 108 ? -8.706 -6.515 11.869 1.00 84.38 108 LEU A C 1
ATOM 819 O O . LEU A 1 108 ? -9.925 -6.551 11.677 1.00 84.38 108 LEU A O 1
ATOM 823 N N . ALA A 1 109 ? -8.194 -6.335 13.084 1.00 84.19 109 ALA A N 1
ATOM 824 C CA . ALA A 1 109 ? -8.991 -5.868 14.209 1.00 84.19 109 ALA A CA 1
ATOM 825 C C . ALA A 1 109 ? -9.315 -4.372 14.028 1.00 84.19 109 ALA A C 1
ATOM 827 O O . ALA A 1 109 ? -8.484 -3.639 13.491 1.00 84.19 109 ALA A O 1
ATOM 828 N N . PRO A 1 110 ? -10.469 -3.879 14.518 1.00 82.25 110 PRO A N 1
ATOM 829 C CA . PRO A 1 110 ? -10.816 -2.458 14.415 1.00 82.25 110 PRO A CA 1
ATOM 830 C C . PRO A 1 110 ? -9.720 -1.521 14.937 1.00 82.25 110 PRO A C 1
ATOM 832 O O . PRO A 1 110 ? -9.461 -0.481 14.343 1.00 82.25 110 PRO A O 1
ATOM 835 N N . GLU A 1 111 ? -9.020 -1.919 16.000 1.00 81.69 111 GLU A N 1
ATOM 836 C CA . GLU A 1 111 ? -7.964 -1.095 16.595 1.00 81.69 111 GLU A CA 1
ATOM 837 C C . GLU A 1 111 ? -6.692 -1.056 15.742 1.00 81.69 111 GLU A C 1
ATOM 839 O O . GLU A 1 111 ? -6.028 -0.027 15.696 1.00 81.69 111 GLU A O 1
ATOM 844 N N . GLU A 1 112 ? -6.395 -2.131 15.003 1.00 85.19 112 GLU A N 1
ATOM 845 C CA . GLU A 1 112 ? -5.306 -2.148 14.018 1.00 85.19 112 GLU A CA 1
ATOM 846 C C . GLU A 1 112 ? -5.623 -1.192 12.859 1.00 85.19 112 GLU A C 1
ATOM 848 O O . GLU A 1 112 ? -4.751 -0.451 12.410 1.00 85.19 112 GLU A O 1
ATOM 853 N N . VAL A 1 113 ? -6.886 -1.147 12.416 1.00 82.00 113 VAL A N 1
ATOM 854 C CA . VAL A 1 113 ? -7.331 -0.213 11.370 1.00 82.00 113 VAL A CA 1
ATOM 855 C C . VAL A 1 113 ? -7.257 1.234 11.855 1.00 82.00 113 VAL A C 1
ATOM 857 O O . VAL A 1 113 ? -6.671 2.068 11.168 1.00 82.00 113 VAL A O 1
ATOM 860 N N . LYS A 1 114 ? -7.764 1.533 13.058 1.00 79.19 114 LYS A N 1
ATOM 861 C CA . LYS A 1 114 ? -7.648 2.877 13.653 1.00 79.19 114 LYS A CA 1
ATOM 862 C C . LYS A 1 114 ? -6.201 3.312 13.815 1.00 79.19 114 LYS A C 1
ATOM 864 O O . LYS A 1 114 ? -5.891 4.489 13.669 1.00 79.19 114 LYS A O 1
ATOM 869 N N . GLU A 1 115 ? -5.314 2.379 14.131 1.00 79.56 115 GLU A N 1
ATOM 870 C CA . GLU A 1 115 ? -3.895 2.671 14.243 1.00 79.56 115 GLU A CA 1
ATOM 871 C C . GLU A 1 115 ? -3.263 2.999 12.886 1.00 79.56 115 GLU A C 1
ATOM 873 O O . GLU A 1 115 ? -2.487 3.946 12.799 1.00 79.56 115 GLU A O 1
ATOM 878 N N . MET A 1 116 ? -3.630 2.280 11.824 1.00 80.38 116 MET A N 1
ATOM 879 C CA . MET A 1 116 ? -3.201 2.594 10.456 1.00 80.38 116 MET A CA 1
ATOM 880 C C . MET A 1 116 ? -3.740 3.954 9.977 1.00 80.38 116 MET A C 1
ATOM 882 O O . MET A 1 116 ? -3.033 4.686 9.285 1.00 80.38 116 MET A O 1
ATOM 886 N N . GLU A 1 117 ? -4.975 4.301 10.355 1.00 76.62 117 GLU A N 1
ATOM 887 C CA . GLU A 1 117 ? -5.604 5.588 10.032 1.00 76.62 117 GLU A CA 1
ATOM 888 C C . GLU A 1 117 ? -5.062 6.754 10.864 1.00 76.62 117 GLU A C 1
ATOM 890 O O . GLU A 1 117 ? -5.097 7.908 10.421 1.00 76.62 117 GLU A O 1
ATOM 895 N N . ALA A 1 118 ? -4.571 6.482 12.074 1.00 68.00 118 ALA A N 1
ATOM 896 C CA . ALA A 1 118 ? -3.924 7.494 12.882 1.00 68.00 118 ALA A CA 1
ATOM 897 C C . ALA A 1 118 ? -2.674 7.971 12.124 1.00 68.00 118 ALA A C 1
ATOM 899 O O . ALA A 1 118 ? -1.835 7.153 11.753 1.00 68.00 118 ALA A O 1
ATOM 900 N N . PRO A 1 119 ? -2.492 9.282 11.878 1.00 58.97 119 PRO A N 1
ATOM 901 C CA . PRO A 1 119 ? -1.241 9.793 11.337 1.00 58.97 119 PRO A CA 1
ATOM 902 C C . PRO A 1 119 ? -0.152 9.600 12.397 1.00 58.97 119 PRO A C 1
ATOM 904 O O . PRO A 1 119 ? 0.111 10.465 13.241 1.00 58.97 119 PRO A O 1
ATOM 907 N N . LEU A 1 120 ? 0.456 8.422 12.380 1.00 56.84 120 LEU A N 1
ATOM 908 C CA . LEU A 1 120 ? 1.524 8.011 13.264 1.00 56.84 120 LEU A CA 1
ATOM 909 C C . LEU A 1 120 ? 2.755 8.854 12.890 1.00 56.84 120 LEU A C 1
ATOM 911 O O . LEU A 1 120 ? 3.500 8.493 11.995 1.00 56.84 120 LEU A O 1
ATOM 915 N N . ARG A 1 121 ? 2.918 10.049 13.488 1.00 48.22 121 ARG A N 1
ATOM 916 C CA . ARG A 1 121 ? 4.177 10.496 14.134 1.00 48.22 121 ARG A CA 1
ATOM 917 C C . ARG A 1 121 ? 4.266 11.946 14.554 1.00 48.22 121 ARG A C 1
ATOM 919 O O . ARG A 1 121 ? 4.896 12.218 15.568 1.00 48.22 121 ARG A O 1
ATOM 926 N N . TYR A 1 122 ? 3.670 12.908 13.875 1.00 46.88 122 TYR A N 1
ATOM 927 C CA . TYR A 1 122 ? 4.093 14.288 14.147 1.00 46.88 122 TYR A CA 1
ATOM 928 C C . TYR A 1 122 ? 3.117 15.107 14.970 1.00 46.88 122 TYR A C 1
ATOM 930 O O . TYR A 1 122 ? 2.799 16.207 14.551 1.00 46.88 122 TYR A O 1
ATOM 938 N N . ARG A 1 123 ? 2.647 14.629 16.132 1.00 49.78 123 ARG A N 1
ATOM 939 C CA . ARG A 1 123 ? 1.923 15.496 17.093 1.00 49.78 123 ARG A CA 1
ATOM 940 C C . ARG A 1 123 ? 0.881 16.429 16.413 1.00 49.78 123 ARG A C 1
ATOM 942 O O . ARG A 1 123 ? 0.856 17.623 16.688 1.00 49.78 123 ARG A O 1
ATOM 949 N N . GLY A 1 124 ? 0.110 15.919 15.442 1.00 55.88 124 GLY A N 1
ATOM 950 C CA . GLY A 1 124 ? -0.822 16.725 14.632 1.00 55.88 124 GLY A CA 1
ATOM 951 C C . GLY A 1 124 ? -0.341 17.239 13.257 1.00 55.88 124 GLY A C 1
ATOM 952 O O . GLY A 1 124 ? -1.084 17.973 12.611 1.00 55.88 124 GLY A O 1
ATOM 953 N N . ASN A 1 125 ? 0.834 16.861 12.737 1.00 70.12 125 ASN A N 1
ATOM 954 C CA . ASN A 1 125 ? 1.297 17.285 11.403 1.00 70.12 125 ASN A CA 1
ATOM 955 C C . ASN A 1 125 ? 0.818 16.340 10.284 1.00 70.12 125 ASN A C 1
ATOM 957 O O . ASN A 1 125 ? 1.600 15.634 9.643 1.00 70.12 125 ASN A O 1
ATOM 961 N N . MET A 1 126 ? -0.493 16.367 10.033 1.00 75.94 126 MET A N 1
ATOM 962 C CA . MET A 1 126 ? -1.143 15.676 8.910 1.00 75.94 126 MET A CA 1
ATOM 963 C C . MET A 1 126 ? -0.505 16.033 7.555 1.00 75.94 126 MET A C 1
ATOM 965 O O . MET A 1 126 ? -0.451 15.202 6.652 1.00 75.94 126 MET A O 1
ATOM 969 N N . GLN A 1 127 ? 0.025 17.253 7.409 1.00 78.38 127 GLN A N 1
ATOM 970 C CA . GLN A 1 127 ? 0.637 17.704 6.157 1.00 78.38 127 GLN A CA 1
ATOM 971 C C . GLN A 1 127 ? 1.898 16.910 5.810 1.00 78.38 127 GLN A C 1
ATOM 973 O O . GLN A 1 127 ? 2.102 16.586 4.642 1.00 78.38 127 GLN A O 1
ATOM 978 N N . PHE A 1 128 ? 2.736 16.572 6.796 1.00 79.12 128 PHE A N 1
ATOM 979 C CA . PHE A 1 128 ? 3.927 15.758 6.548 1.00 79.12 128 PHE A CA 1
ATOM 980 C C . PHE A 1 128 ? 3.558 14.326 6.152 1.00 7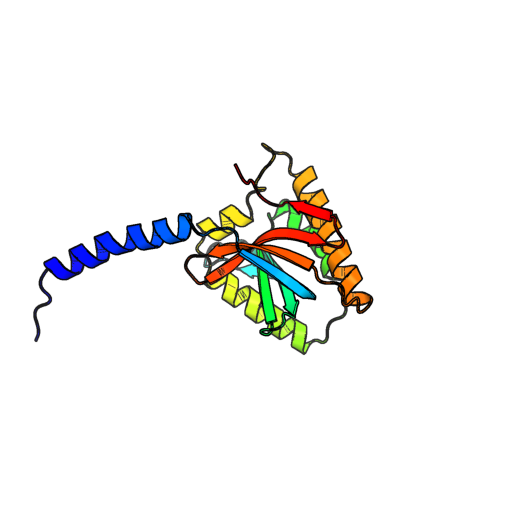9.12 128 PHE A C 1
ATOM 982 O O . PHE A 1 128 ? 4.079 13.827 5.159 1.00 79.12 128 PHE A O 1
ATOM 989 N N . TYR A 1 129 ? 2.618 13.703 6.871 1.00 81.31 129 TYR A N 1
ATOM 990 C CA . TYR A 1 129 ? 2.095 12.374 6.533 1.00 81.31 129 TYR A CA 1
ATOM 991 C C . TYR A 1 129 ? 1.572 12.333 5.090 1.00 81.31 129 TYR A C 1
ATOM 993 O O . TYR A 1 129 ? 2.028 11.527 4.279 1.00 81.31 129 TYR A O 1
ATOM 1001 N N . LEU A 1 130 ? 0.689 13.275 4.738 1.00 82.38 130 LEU A N 1
ATOM 1002 C CA . LEU A 1 130 ? 0.136 13.404 3.390 1.00 82.38 130 LEU A CA 1
ATOM 1003 C C . LEU A 1 130 ? 1.225 13.607 2.342 1.00 82.38 130 LEU A C 1
ATOM 1005 O O . LEU A 1 130 ? 1.190 12.978 1.287 1.00 82.38 130 LEU A O 1
ATOM 1009 N N . LYS A 1 131 ? 2.206 14.466 2.635 1.00 85.12 131 LYS A N 1
ATOM 1010 C CA . LYS A 1 131 ? 3.341 14.738 1.753 1.00 85.12 131 LYS A CA 1
ATOM 1011 C C . LYS A 1 131 ? 4.138 13.462 1.478 1.00 85.12 131 LYS A C 1
ATOM 1013 O O . LYS A 1 131 ? 4.379 13.153 0.310 1.00 85.12 131 LYS A O 1
ATOM 1018 N N . SER A 1 132 ? 4.527 12.733 2.522 1.00 85.88 132 SER A N 1
ATOM 1019 C CA . SER A 1 132 ? 5.287 11.485 2.409 1.00 85.88 132 SER A CA 1
ATOM 1020 C C . SER A 1 132 ? 4.511 10.436 1.623 1.00 85.88 132 SER A C 1
ATOM 1022 O O . SER A 1 132 ? 5.026 9.919 0.632 1.00 85.88 132 SER A O 1
ATOM 1024 N N . LEU A 1 133 ? 3.249 10.200 1.989 1.00 87.75 133 LEU A N 1
ATOM 1025 C CA . LEU A 1 133 ? 2.400 9.219 1.324 1.00 87.75 133 LEU A CA 1
ATOM 1026 C C . LEU A 1 133 ? 2.196 9.567 -0.157 1.00 87.75 133 LEU A C 1
ATOM 1028 O O . LEU A 1 133 ? 2.426 8.735 -1.029 1.00 87.75 133 LEU A O 1
ATOM 1032 N N . LYS A 1 134 ? 1.860 10.821 -0.468 1.00 88.25 134 LYS A N 1
ATOM 1033 C CA . LYS A 1 134 ? 1.670 11.306 -1.842 1.00 88.25 134 LYS A CA 1
ATOM 1034 C C . LYS A 1 134 ? 2.911 11.131 -2.706 1.00 88.25 134 LYS A C 1
ATOM 1036 O O . LYS A 1 134 ? 2.819 10.584 -3.804 1.00 88.25 134 LYS A O 1
ATOM 1041 N N . PHE A 1 135 ? 4.061 11.631 -2.253 1.00 88.44 135 PHE A N 1
ATOM 1042 C CA . PHE A 1 135 ? 5.283 11.564 -3.056 1.00 88.44 135 PHE A CA 1
ATOM 1043 C C . PHE A 1 135 ? 5.778 10.133 -3.208 1.00 88.44 135 PHE A C 1
ATOM 1045 O O . PHE A 1 135 ? 6.241 9.761 -4.287 1.00 88.44 135 PHE A O 1
ATOM 1052 N N . GLY A 1 136 ? 5.641 9.338 -2.155 1.00 90.06 136 GLY A N 1
ATOM 1053 C CA . GLY A 1 136 ? 6.014 7.945 -2.177 1.00 90.06 136 GLY A CA 1
ATOM 1054 C C . GLY A 1 136 ? 5.147 7.113 -3.127 1.00 90.06 136 GLY A C 1
ATOM 1055 O O . GLY A 1 136 ? 5.682 6.461 -4.024 1.00 90.06 136 GLY A O 1
ATOM 1056 N N . LEU A 1 137 ? 3.817 7.215 -3.019 1.00 90.88 137 LEU A N 1
ATOM 1057 C CA . LEU A 1 137 ? 2.886 6.534 -3.926 1.00 90.88 137 LEU A CA 1
ATOM 1058 C C . LEU A 1 137 ? 3.077 6.992 -5.370 1.00 90.88 137 LEU A C 1
ATOM 1060 O O . LEU A 1 137 ? 3.148 6.158 -6.264 1.00 90.88 137 LEU A O 1
ATOM 1064 N N . ALA A 1 138 ? 3.234 8.296 -5.617 1.00 89.56 138 ALA A N 1
ATOM 1065 C CA . ALA A 1 138 ? 3.490 8.804 -6.964 1.00 89.56 138 ALA A CA 1
ATOM 1066 C C . ALA A 1 138 ? 4.769 8.207 -7.574 1.00 89.56 138 ALA A C 1
ATOM 1068 O O . ALA A 1 138 ? 4.818 7.943 -8.777 1.00 89.56 138 ALA A O 1
ATOM 1069 N N . ARG A 1 139 ? 5.807 7.979 -6.759 1.00 90.88 139 ARG A N 1
ATOM 1070 C CA . ARG A 1 139 ? 7.058 7.363 -7.211 1.00 90.88 139 ARG A CA 1
ATOM 1071 C C . ARG A 1 139 ? 6.884 5.875 -7.508 1.00 90.88 139 ARG A C 1
ATOM 1073 O O . ARG A 1 139 ? 7.332 5.448 -8.569 1.00 90.88 139 ARG A O 1
ATOM 1080 N N . LEU A 1 140 ? 6.198 5.129 -6.640 1.00 91.25 140 LEU A N 1
ATOM 1081 C CA . LEU A 1 140 ? 5.861 3.714 -6.859 1.00 91.25 140 LEU A CA 1
ATOM 1082 C C . LEU A 1 140 ? 5.023 3.523 -8.122 1.00 91.25 140 LEU A C 1
ATOM 1084 O O . LEU A 1 140 ? 5.385 2.754 -9.007 1.00 91.25 140 LEU A O 1
ATOM 1088 N N . VAL A 1 141 ? 3.949 4.298 -8.242 1.00 89.94 141 VAL A N 1
ATOM 1089 C CA . VAL A 1 141 ? 3.064 4.297 -9.406 1.00 89.94 141 VAL A CA 1
ATOM 1090 C C . VAL A 1 141 ? 3.860 4.583 -10.679 1.00 89.94 141 VAL A C 1
ATOM 1092 O O . VAL A 1 141 ? 3.744 3.854 -11.659 1.00 89.94 141 VAL A O 1
ATOM 1095 N N . ARG A 1 142 ? 4.749 5.586 -10.659 1.00 88.81 142 ARG A N 1
ATOM 1096 C CA . ARG A 1 142 ? 5.624 5.880 -11.800 1.00 88.81 142 ARG A CA 1
ATOM 1097 C C . ARG A 1 142 ? 6.551 4.711 -12.137 1.00 88.81 142 ARG A C 1
ATOM 1099 O O . ARG A 1 142 ? 6.800 4.496 -13.319 1.00 88.81 142 ARG A O 1
ATOM 1106 N N . MET A 1 143 ? 7.089 3.998 -11.147 1.00 90.94 143 MET A N 1
ATOM 1107 C CA . MET A 1 143 ? 7.929 2.820 -11.390 1.00 90.94 143 MET A CA 1
ATOM 1108 C C . MET A 1 143 ? 7.153 1.723 -12.110 1.00 90.94 143 MET A C 1
ATOM 1110 O O . MET A 1 143 ? 7.636 1.251 -13.137 1.00 90.94 143 MET A O 1
ATOM 1114 N N . ILE A 1 144 ? 5.940 1.419 -11.644 1.00 90.06 144 ILE A N 1
ATOM 1115 C CA . ILE A 1 144 ? 5.054 0.429 -12.266 1.00 90.06 144 ILE A CA 1
ATOM 1116 C C . ILE A 1 144 ? 4.725 0.833 -13.708 1.00 90.06 144 ILE A C 1
ATOM 1118 O O . ILE A 1 144 ? 4.968 0.059 -14.628 1.00 90.06 144 ILE A O 1
ATOM 1122 N N . SER A 1 145 ? 4.272 2.073 -13.945 1.00 86.38 145 SER A N 1
ATOM 1123 C CA . SER A 1 145 ? 3.888 2.510 -15.301 1.00 86.38 145 SER A CA 1
ATOM 1124 C C . SER A 1 145 ? 5.038 2.500 -16.311 1.00 86.38 145 SER A C 1
ATOM 1126 O O . SER A 1 145 ? 4.794 2.420 -17.508 1.00 86.38 145 SER A O 1
ATOM 1128 N N . HIS A 1 146 ? 6.283 2.656 -15.851 1.00 88.12 146 HIS A N 1
ATOM 1129 C CA . HIS A 1 146 ? 7.465 2.661 -16.720 1.00 88.12 146 HIS A CA 1
ATOM 1130 C C . HIS A 1 146 ? 8.168 1.295 -16.760 1.00 88.12 146 HIS A C 1
ATOM 1132 O O . HIS A 1 146 ? 9.270 1.223 -17.300 1.00 88.12 146 HIS A O 1
ATOM 1138 N N . GLY A 1 147 ? 7.587 0.248 -16.159 1.00 84.56 147 GLY A N 1
ATOM 1139 C CA . GLY A 1 147 ? 8.188 -1.088 -16.110 1.00 84.56 147 GLY A CA 1
ATOM 1140 C C . GLY A 1 147 ? 9.563 -1.107 -15.439 1.00 84.56 147 GLY A C 1
ATOM 1141 O O . GLY A 1 147 ? 10.464 -1.806 -15.891 1.00 84.56 147 GLY A O 1
ATOM 1142 N N . LYS A 1 148 ? 9.782 -0.278 -14.409 1.00 82.88 148 LYS A N 1
ATOM 1143 C CA . LYS A 1 148 ? 11.072 -0.235 -13.710 1.00 82.88 148 LYS A CA 1
ATOM 1144 C C . LYS A 1 148 ? 11.217 -1.431 -12.777 1.00 82.88 148 LYS A C 1
ATOM 1146 O O . LYS A 1 148 ? 10.518 -1.510 -11.775 1.00 82.88 148 LYS A O 1
ATOM 1151 N N . GLU A 1 149 ? 12.236 -2.243 -13.018 1.00 85.56 149 GLU A N 1
ATOM 1152 C CA . GLU A 1 149 ? 12.563 -3.436 -12.222 1.00 85.56 149 GLU A CA 1
ATOM 1153 C C . GLU A 1 149 ? 13.400 -3.136 -10.963 1.00 85.56 149 GLU A C 1
ATOM 1155 O O . GLU A 1 149 ? 14.049 -4.011 -10.398 1.00 85.56 149 GLU A O 1
ATOM 1160 N N . GLN A 1 150 ? 13.440 -1.878 -10.512 1.00 90.56 150 GLN A N 1
ATOM 1161 C CA . GLN A 1 150 ? 14.203 -1.525 -9.313 1.00 90.56 150 GLN A CA 1
ATOM 1162 C C . GLN A 1 150 ? 13.457 -1.993 -8.056 1.00 90.56 150 GLN A C 1
ATOM 1164 O O . GLN A 1 150 ? 12.268 -1.682 -7.924 1.00 90.56 150 GLN A O 1
ATOM 1169 N N . PRO A 1 151 ? 14.137 -2.672 -7.114 1.00 92.38 151 PRO A N 1
ATOM 1170 C CA . PRO A 1 151 ? 13.501 -3.099 -5.883 1.00 92.38 151 PRO A CA 1
ATOM 1171 C C . PRO A 1 151 ? 13.139 -1.900 -5.001 1.00 92.38 151 PRO A C 1
ATOM 1173 O O . PRO A 1 151 ? 13.828 -0.874 -4.972 1.00 92.38 151 PRO A O 1
ATOM 1176 N N . VAL A 1 152 ? 12.047 -2.058 -4.265 1.00 94.75 152 VAL A N 1
ATOM 1177 C CA . VAL A 1 152 ? 11.576 -1.163 -3.210 1.00 94.75 152 VAL A CA 1
ATOM 1178 C C . VAL A 1 152 ? 11.509 -1.944 -1.909 1.00 94.75 152 VAL A C 1
ATOM 1180 O O . VAL A 1 152 ? 11.308 -3.158 -1.929 1.00 94.75 152 VAL A O 1
ATOM 1183 N N . THR A 1 153 ? 11.651 -1.248 -0.788 1.00 94.75 153 THR A N 1
ATOM 1184 C CA . THR A 1 153 ? 11.500 -1.853 0.539 1.00 94.75 153 THR A CA 1
ATOM 1185 C C . THR A 1 153 ? 10.222 -1.328 1.168 1.00 94.75 153 THR A C 1
ATOM 1187 O O . THR A 1 153 ? 10.063 -0.119 1.321 1.00 94.75 153 THR A O 1
ATOM 1190 N N . LEU A 1 154 ? 9.306 -2.212 1.544 1.00 94.19 154 LEU A N 1
ATOM 1191 C CA . LEU A 1 154 ? 8.112 -1.885 2.313 1.00 94.19 154 LEU A CA 1
ATOM 1192 C C . LEU A 1 154 ? 8.398 -2.171 3.783 1.00 94.19 154 LEU A C 1
ATOM 1194 O O . LEU A 1 154 ? 8.630 -3.318 4.163 1.00 94.19 154 LEU A O 1
ATOM 1198 N N . PHE A 1 155 ? 8.374 -1.133 4.611 1.00 91.06 155 PHE A N 1
ATOM 1199 C CA . PHE A 1 155 ? 8.453 -1.279 6.058 1.00 91.06 155 PHE A CA 1
ATOM 1200 C C . PHE A 1 155 ? 7.056 -1.620 6.553 1.00 91.06 155 PHE A C 1
ATOM 1202 O O . PHE A 1 155 ? 6.116 -0.846 6.351 1.00 91.06 155 PHE A O 1
ATOM 1209 N N . CYS A 1 156 ? 6.904 -2.783 7.173 1.00 90.12 156 CYS A N 1
ATOM 1210 C CA . CYS A 1 156 ? 5.616 -3.286 7.620 1.00 90.12 156 CYS A CA 1
ATOM 1211 C C . CYS A 1 156 ? 5.652 -3.662 9.095 1.00 90.12 156 CYS A C 1
ATOM 1213 O O . CYS A 1 156 ? 6.678 -4.062 9.635 1.00 90.12 156 CYS A O 1
ATOM 1215 N N . ARG A 1 157 ? 4.491 -3.626 9.735 1.00 88.31 157 ARG A N 1
ATOM 1216 C CA . ARG A 1 157 ? 4.244 -4.322 10.993 1.00 88.31 157 ARG A CA 1
ATOM 1217 C C . ARG A 1 157 ? 3.201 -5.396 10.747 1.00 88.31 157 ARG A C 1
ATOM 1219 O O . ARG A 1 157 ? 2.176 -5.138 10.117 1.00 88.31 157 ARG A O 1
ATOM 1226 N N . ARG A 1 158 ? 3.454 -6.611 11.223 1.00 88.00 158 ARG A N 1
ATOM 1227 C CA . ARG A 1 158 ? 2.574 -7.746 10.950 1.00 88.00 158 ARG A CA 1
ATOM 1228 C C . ARG A 1 158 ? 1.462 -7.829 11.992 1.00 88.00 158 ARG A C 1
ATOM 1230 O O . ARG A 1 158 ? 1.737 -7.823 13.186 1.00 88.00 158 ARG A O 1
ATOM 1237 N N . SER A 1 159 ? 0.215 -7.905 11.535 1.00 88.19 159 SER A N 1
ATOM 1238 C CA . SER A 1 159 ? -0.947 -8.107 12.403 1.00 88.19 159 SER A CA 1
ATOM 1239 C C . SER A 1 159 ? -0.921 -9.496 13.040 1.00 88.19 159 SER A C 1
ATOM 1241 O O . SER A 1 159 ? -0.287 -10.422 12.519 1.00 88.19 159 SER A O 1
ATOM 1243 N N . ALA A 1 160 ? -1.696 -9.694 14.110 1.00 83.62 160 ALA A N 1
ATOM 1244 C CA . ALA A 1 160 ? -1.838 -11.010 14.751 1.00 83.62 160 ALA A CA 1
ATOM 1245 C C . ALA A 1 160 ? -2.389 -12.094 13.798 1.00 83.62 160 ALA A C 1
ATOM 1247 O O . ALA A 1 160 ? -2.244 -13.290 14.044 1.00 83.62 160 ALA A O 1
ATOM 1248 N N . ARG A 1 161 ? -3.024 -11.681 12.694 1.00 84.44 161 ARG A N 1
ATOM 1249 C CA . ARG A 1 161 ? -3.576 -12.554 11.645 1.00 84.44 161 ARG A CA 1
ATOM 1250 C C . ARG A 1 161 ? -2.718 -12.590 10.381 1.00 84.44 161 ARG A C 1
ATOM 1252 O O . ARG A 1 161 ? -3.164 -13.079 9.346 1.00 84.44 161 ARG A O 1
ATOM 1259 N N . GLY A 1 162 ? -1.489 -12.088 10.468 1.00 87.06 162 GLY A N 1
ATOM 1260 C CA . GLY A 1 162 ? -0.486 -12.207 9.423 1.00 87.06 162 GLY A CA 1
ATOM 1261 C C . GLY A 1 162 ? -0.602 -11.192 8.287 1.00 87.06 162 GLY A C 1
ATOM 1262 O O . GLY A 1 162 ? 0.088 -11.383 7.291 1.00 87.06 162 GLY A O 1
ATOM 1263 N N . VAL A 1 163 ? -1.427 -10.147 8.424 1.00 90.25 163 VAL A N 1
ATOM 1264 C CA . VAL A 1 163 ? -1.545 -9.053 7.444 1.00 90.25 163 VAL A CA 1
ATOM 1265 C C . VAL A 1 163 ? -0.379 -8.087 7.636 1.00 90.25 163 VAL A C 1
ATOM 1267 O O . VAL A 1 163 ? -0.130 -7.642 8.755 1.00 90.25 163 VAL A O 1
ATOM 1270 N N . ASN A 1 164 ? 0.327 -7.741 6.563 1.00 92.81 164 ASN A N 1
ATOM 1271 C CA . ASN A 1 164 ? 1.398 -6.750 6.623 1.00 92.81 164 ASN A CA 1
ATOM 1272 C C . ASN A 1 164 ? 0.788 -5.343 6.571 1.00 92.81 164 ASN A C 1
ATOM 1274 O O . ASN A 1 164 ? 0.308 -4.897 5.528 1.00 92.81 164 ASN A O 1
ATOM 1278 N N . MET A 1 165 ? 0.783 -4.648 7.703 1.00 90.62 165 MET A N 1
ATOM 1279 C CA . MET A 1 165 ? 0.348 -3.257 7.789 1.00 90.62 165 MET A CA 1
ATOM 1280 C C . MET A 1 165 ? 1.526 -2.365 7.410 1.00 90.62 165 MET A C 1
ATOM 1282 O O . MET A 1 165 ? 2.577 -2.432 8.043 1.00 90.62 165 MET A O 1
ATOM 1286 N N . LEU A 1 166 ? 1.367 -1.555 6.372 1.00 90.50 166 LEU A N 1
ATOM 1287 C CA . LEU A 1 166 ? 2.397 -0.665 5.862 1.00 90.50 166 LEU A CA 1
ATOM 1288 C C . LEU A 1 166 ? 2.647 0.464 6.860 1.00 90.50 166 LEU A C 1
ATOM 1290 O O . LEU A 1 166 ? 1.733 1.203 7.224 1.00 90.50 166 LEU A O 1
ATOM 1294 N N . VAL A 1 167 ? 3.904 0.616 7.254 1.00 86.88 167 VAL A N 1
ATOM 1295 C CA . VAL A 1 167 ? 4.352 1.641 8.201 1.00 86.88 167 VAL A CA 1
ATOM 1296 C C . VAL A 1 167 ? 5.355 2.626 7.593 1.00 86.88 167 VAL A C 1
ATOM 1298 O O . VAL A 1 167 ? 5.705 3.641 8.190 1.00 86.88 167 VAL A O 1
ATOM 1301 N N . GLY A 1 168 ? 5.783 2.358 6.366 1.00 88.69 168 GLY A N 1
ATOM 1302 C CA . GLY A 1 168 ? 6.633 3.217 5.563 1.00 88.69 168 GLY A CA 1
ATOM 1303 C C . GLY A 1 168 ? 7.156 2.450 4.363 1.00 88.69 168 GLY A C 1
ATOM 1304 O O . GLY A 1 168 ? 6.895 1.258 4.209 1.00 88.69 168 GLY A O 1
ATOM 1305 N N . PHE A 1 169 ? 7.910 3.114 3.502 1.00 91.44 169 PHE A N 1
ATOM 1306 C CA . PHE A 1 169 ? 8.589 2.432 2.405 1.00 91.44 169 PHE A CA 1
ATOM 1307 C C . PHE A 1 169 ? 9.770 3.244 1.877 1.00 91.44 169 PHE A C 1
ATOM 1309 O O . PHE A 1 169 ? 9.823 4.463 2.028 1.00 91.44 169 PHE A O 1
ATOM 1316 N N . GLU A 1 170 ? 10.725 2.575 1.245 1.00 92.50 170 GLU A N 1
ATOM 1317 C CA . GLU A 1 170 ? 11.884 3.181 0.602 1.00 92.50 170 GLU A CA 1
ATOM 1318 C C . GLU A 1 170 ? 11.847 2.953 -0.905 1.00 92.50 170 GLU A C 1
ATOM 1320 O O . GLU A 1 170 ? 11.694 1.826 -1.379 1.00 92.50 170 GLU A O 1
ATOM 1325 N N . VAL A 1 171 ? 12.002 4.040 -1.665 1.00 90.44 171 VAL A N 1
ATOM 1326 C CA . VAL A 1 171 ? 11.957 4.003 -3.129 1.00 90.44 171 VAL A CA 1
ATOM 1327 C C . VAL A 1 171 ? 13.096 4.821 -3.714 1.00 90.44 171 VAL A C 1
ATOM 1329 O O . VAL A 1 171 ? 13.102 6.055 -3.649 1.00 90.44 171 VAL A O 1
ATOM 1332 N N . GLY A 1 172 ? 14.052 4.129 -4.335 1.00 82.12 172 GLY A N 1
ATOM 1333 C CA . GLY A 1 172 ? 15.221 4.744 -4.962 1.00 82.12 172 GLY A CA 1
ATOM 1334 C C . GLY A 1 172 ? 16.043 5.587 -3.985 1.00 82.12 172 GLY A C 1
ATOM 1335 O O . GLY A 1 172 ? 16.353 6.733 -4.311 1.00 82.12 172 GLY A O 1
ATOM 1336 N N . GLY A 1 173 ? 16.315 5.049 -2.791 1.00 82.88 173 GLY A N 1
ATOM 1337 C CA . GLY A 1 173 ? 17.119 5.689 -1.744 1.00 82.88 173 GLY A CA 1
ATOM 1338 C C . GLY A 1 173 ? 16.404 6.776 -0.936 1.00 82.88 173 GLY A C 1
ATOM 1339 O O . GLY A 1 173 ? 17.047 7.477 -0.160 1.00 82.88 173 GLY A O 1
ATOM 1340 N N . HIS A 1 174 ? 15.090 6.958 -1.120 1.00 86.44 174 HIS A N 1
ATOM 1341 C CA . HIS A 1 174 ? 14.293 7.878 -0.306 1.00 86.44 174 HIS A CA 1
ATOM 1342 C C . HIS A 1 174 ? 13.324 7.112 0.581 1.00 86.44 174 HIS A C 1
ATOM 1344 O O . HIS A 1 174 ? 12.458 6.397 0.077 1.00 86.44 174 HIS A O 1
ATOM 1350 N N . THR A 1 175 ? 13.448 7.326 1.886 1.00 88.25 175 THR A N 1
ATOM 1351 C CA . THR A 1 175 ? 12.567 6.770 2.911 1.00 88.25 175 THR A CA 1
ATOM 1352 C C . THR A 1 175 ? 11.335 7.656 3.090 1.00 88.25 175 THR A C 1
ATOM 1354 O O . THR A 1 175 ? 11.442 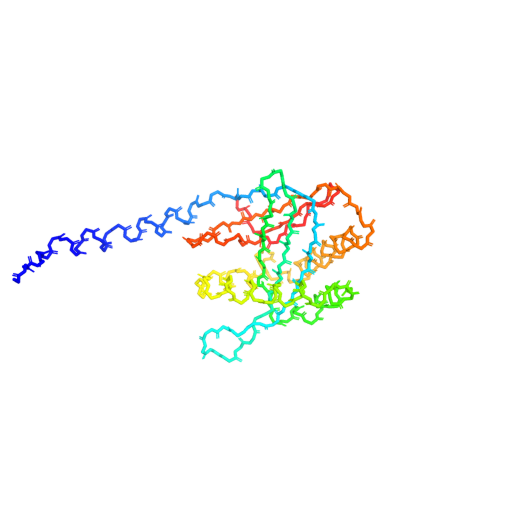8.850 3.377 1.00 88.25 175 THR A O 1
ATOM 1357 N N . TYR A 1 176 ? 10.161 7.056 2.946 1.00 86.62 176 TYR A N 1
ATOM 1358 C CA . TYR A 1 176 ? 8.857 7.644 3.221 1.00 86.62 176 TYR A CA 1
ATOM 1359 C C . TYR A 1 176 ? 8.308 6.985 4.487 1.00 86.62 176 TYR A C 1
ATOM 1361 O O . TYR A 1 176 ? 7.653 5.947 4.424 1.00 86.62 176 TYR A O 1
ATOM 1369 N N . ASP A 1 177 ? 8.634 7.562 5.643 1.00 80.69 177 ASP A N 1
ATOM 1370 C CA . ASP A 1 177 ? 8.143 7.083 6.936 1.00 80.69 177 ASP A CA 1
ATOM 1371 C C . ASP A 1 177 ? 6.674 7.496 7.128 1.00 80.69 177 ASP A C 1
ATOM 1373 O O . ASP A 1 177 ? 6.317 8.665 6.918 1.00 80.69 177 ASP A O 1
ATOM 1377 N N . LEU A 1 178 ? 5.832 6.530 7.492 1.00 78.00 178 LEU A N 1
ATOM 1378 C CA . LEU A 1 178 ? 4.414 6.720 7.788 1.00 78.00 178 LEU A CA 1
ATOM 1379 C C . LEU A 1 178 ? 4.098 6.458 9.270 1.00 78.00 178 LEU A C 1
ATOM 1381 O O . LEU A 1 178 ? 2.932 6.587 9.643 1.00 78.00 178 LEU A O 1
ATOM 1385 N N . THR A 1 179 ? 5.093 6.097 10.099 1.00 67.44 179 THR A N 1
ATOM 1386 C CA . THR A 1 179 ? 4.908 5.727 11.515 1.00 67.44 179 THR A CA 1
ATOM 1387 C C . THR A 1 179 ? 5.993 6.226 12.464 1.00 67.44 179 THR A C 1
ATOM 1389 O O . THR A 1 179 ? 7.020 6.750 12.056 1.00 67.44 179 THR A O 1
ATOM 1392 N N . VAL A 1 180 ? 5.764 6.075 13.779 1.00 47.31 180 VAL A N 1
ATOM 1393 C CA . VAL A 1 180 ? 6.756 6.343 14.834 1.00 47.31 180 VAL A CA 1
ATOM 1394 C C . VAL A 1 180 ? 7.512 5.066 15.186 1.00 47.31 180 VAL A C 1
ATOM 1396 O O . VAL A 1 180 ? 6.928 4.175 15.786 1.00 47.31 180 VAL A O 1
ATOM 1399 N N . ASN A 1 181 ? 8.823 5.028 14.961 1.00 46.75 181 ASN A N 1
ATOM 1400 C CA . ASN A 1 181 ? 9.716 4.192 15.772 1.00 46.75 181 ASN A CA 1
ATOM 1401 C C . ASN A 1 181 ? 10.243 5.013 16.951 1.00 46.75 181 ASN A C 1
ATOM 1403 O O . ASN A 1 181 ? 11.133 5.830 16.730 1.00 46.75 181 ASN A O 1
ATOM 1407 N N . ASN A 1 182 ? 9.706 4.858 18.164 1.00 36.50 182 ASN A N 1
ATOM 1408 C CA . ASN A 1 182 ? 10.376 5.415 19.351 1.00 36.50 182 ASN A CA 1
ATOM 1409 C C . ASN A 1 182 ? 11.832 4.947 19.431 1.00 36.50 182 ASN A C 1
ATOM 1411 O O . ASN A 1 182 ? 12.056 3.734 19.228 1.00 36.50 182 ASN A O 1
#

Sequence (182 aa):
MARVTPSLLLLAALLAPLAARAAFDAQPVNLTGVPELVYGNRIDLRGEGEHTCVILIAIATDHGREEAYLAVPKQAASEIARFICKQSYPEEQLEEAEVRCALAIQRLAPEEVKEMEAPLRYRGNMQFYLKSLKFGLARLVRMISHGKEQPVTLFCRRSARGVNMLVGFEVGGHTYDLTVNN

Foldseek 3Di:
DDDDDPVVVVVVVVVVVVLVVVLVPFPWDKDKAFWAAWDWDFEDDPPPPHTWIKIKTWGQDPVGIDIAMATAAPVLRVVLCVLRVVDDDPPVVRVVVVVVRHVLSVLDDPVNNVVSHPQADDPPPVVLLSVLSNVVSNLSSVCNVVVPRDMKIFTFRAGSSGHTYGQWIGDPRDTRGRHDDD

Secondary structure (DSSP, 8-state):
-----HHHHHHHHHHHHHHHHHHHT-PPEEEEEEEEEEEEEEEE-TTT-PEEEEEEEEEEETTEEEEEEEEE-HHHHHHHHHHHTT----HHHHHHHHHHHHHHHHHS-HHHHHHHHS--SSTT-HHHHHHHHHHHHHHHHHHHHTT----EEEEEEE-TTS-EEEEEEEETTEEEE-S---

Radius of gyration: 18.25 Å; chains: 1; bounding box: 38×55×51 Å